Protein AF-A0A963K0D8-F1 (afdb_monomer_lite)

Secondary structure (DSSP, 8-state):
-----SSPPTT-EE-TTSTT-EE---PPSSEE-TTT--EETT--TTTPPPHHHHHHHHTT--

Sequence (62 aa):
IELVVGTPPGGAFTLADVPGVGVVPALAAGDKCGRCWQVLEEVDEAGGLCIRCTGAVGAMAA

Foldseek 3Di:
DDDDDDADDPPFCDDPVDPRDGHDDDDDDAQQALPPRDGDNQADPPNGHHPVRCVVVVVVVD

Radius of gyration: 17.46 Å; chains: 1; bounding box: 38×18×50 Å

Structure (mmCIF, N/CA/C/O backbone):
data_AF-A0A963K0D8-F1
#
_entry.id   AF-A0A963K0D8-F1
#
loop_
_atom_site.group_PDB
_atom_site.id
_atom_site.type_symbol
_atom_site.label_atom_id
_atom_site.label_alt_id
_atom_site.label_comp_id
_atom_site.label_asym_id
_atom_site.label_entity_id
_atom_site.label_seq_id
_atom_site.pdbx_PDB_ins_code
_atom_site.Cartn_x
_atom_site.Cartn_y
_atom_site.Cartn_z
_atom_site.occupancy
_atom_site.B_iso_or_equiv
_atom_site.auth_seq_id
_atom_site.auth_comp_id
_atom_site.auth_asym_id
_atom_site.auth_atom_id
_atom_site.pdbx_PDB_model_num
ATOM 1 N N . ILE A 1 1 ? -3.870 -9.326 2.323 1.00 75.75 1 ILE A N 1
ATOM 2 C CA . ILE A 1 1 ? -4.851 -8.531 3.106 1.00 75.75 1 ILE A CA 1
ATOM 3 C C . ILE A 1 1 ? -5.924 -9.490 3.584 1.00 75.75 1 ILE A C 1
ATOM 5 O O . ILE A 1 1 ? -6.395 -10.280 2.776 1.00 75.75 1 ILE A O 1
ATOM 9 N N . GLU A 1 2 ? -6.255 -9.453 4.870 1.00 86.88 2 GLU A N 1
ATOM 10 C CA . GLU A 1 2 ? -7.269 -10.313 5.484 1.00 86.88 2 GLU A CA 1
ATOM 11 C C . GLU A 1 2 ? -8.535 -9.500 5.779 1.00 86.88 2 GLU A C 1
ATOM 13 O O . GLU A 1 2 ? -8.448 -8.348 6.204 1.00 86.88 2 GLU A O 1
ATOM 18 N N . LEU A 1 3 ? -9.703 -10.096 5.539 1.00 93.19 3 LEU A N 1
ATOM 19 C CA . LEU A 1 3 ? -11.002 -9.535 5.897 1.00 93.19 3 LEU A CA 1
ATOM 20 C C . LEU A 1 3 ? -11.631 -10.426 6.969 1.00 93.19 3 LEU A C 1
ATOM 22 O O . LEU A 1 3 ? -11.832 -11.617 6.736 1.00 93.19 3 LEU A O 1
ATOM 26 N N . VAL A 1 4 ? -11.986 -9.842 8.111 1.00 94.56 4 VAL A N 1
ATOM 27 C CA . VAL A 1 4 ? -12.632 -10.549 9.223 1.00 94.56 4 VAL A CA 1
ATOM 28 C C . VAL A 1 4 ? -14.037 -9.992 9.420 1.00 94.56 4 VAL A C 1
ATOM 30 O O . VAL A 1 4 ? -14.227 -8.779 9.473 1.00 94.56 4 VAL A O 1
ATOM 33 N N . VAL A 1 5 ? -15.031 -10.876 9.527 1.00 95.62 5 VAL A N 1
ATOM 34 C CA . VAL A 1 5 ? -16.424 -10.492 9.791 1.00 95.62 5 VAL A CA 1
ATOM 35 C C . VAL A 1 5 ? -16.650 -10.407 11.299 1.00 95.62 5 VAL A C 1
ATOM 37 O O . VAL A 1 5 ? -16.426 -11.381 12.014 1.00 95.62 5 VAL A O 1
ATOM 40 N N . GLY A 1 6 ? -17.124 -9.259 11.782 1.00 93.88 6 GLY A N 1
ATOM 41 C CA . GLY A 1 6 ? -17.440 -9.045 13.192 1.00 93.88 6 GLY A CA 1
ATOM 42 C C . GLY A 1 6 ? -17.373 -7.574 13.589 1.00 93.88 6 GLY A C 1
ATOM 43 O O . GLY A 1 6 ? -17.230 -6.694 12.743 1.00 93.88 6 GLY A O 1
ATOM 44 N N . THR A 1 7 ? -17.476 -7.308 14.891 1.00 94.88 7 THR A N 1
ATOM 45 C CA . THR A 1 7 ? -17.263 -5.963 15.439 1.00 94.88 7 THR A CA 1
ATOM 46 C C . THR A 1 7 ? -15.806 -5.544 15.222 1.00 94.88 7 THR A C 1
ATOM 48 O O . THR A 1 7 ? -14.915 -6.339 15.538 1.00 94.88 7 THR A O 1
ATOM 51 N N . PRO A 1 8 ? -15.533 -4.315 14.740 1.00 95.12 8 PRO A N 1
ATOM 52 C CA . PRO A 1 8 ? -14.169 -3.821 14.618 1.00 95.12 8 PRO A CA 1
ATOM 53 C C . PRO A 1 8 ? -13.390 -3.951 15.936 1.00 95.12 8 PRO A C 1
ATOM 55 O O . PRO A 1 8 ? -13.935 -3.629 16.998 1.00 95.12 8 PRO A O 1
ATOM 58 N N . PRO A 1 9 ? -12.127 -4.415 15.896 1.00 94.19 9 PRO A N 1
ATOM 59 C CA . PRO A 1 9 ? -11.328 -4.563 17.103 1.00 94.19 9 PRO A CA 1
ATOM 60 C C . PRO A 1 9 ? -11.039 -3.201 17.747 1.00 94.19 9 PRO A C 1
ATOM 62 O O . PRO A 1 9 ? -11.042 -2.157 17.088 1.00 94.19 9 PRO A O 1
ATOM 65 N N . GLY A 1 10 ? -10.754 -3.212 19.051 1.00 94.50 10 GLY A N 1
ATOM 66 C CA . GLY A 1 10 ? -10.376 -2.003 19.782 1.00 94.50 10 GLY A CA 1
ATOM 67 C C . GLY A 1 10 ? -9.145 -1.333 19.164 1.00 94.50 10 GLY A C 1
ATOM 68 O O . GLY A 1 10 ? -8.154 -1.998 18.878 1.00 94.50 10 GLY A O 1
ATOM 69 N N . GLY A 1 11 ? -9.215 -0.016 18.951 1.00 92.88 11 GLY A N 1
ATOM 70 C CA . GLY A 1 11 ? -8.136 0.762 18.332 1.00 92.88 11 GLY A CA 1
ATOM 71 C C . GLY A 1 11 ? -8.123 0.752 16.799 1.00 92.88 11 GLY A C 1
ATOM 72 O O . GLY A 1 11 ? -7.278 1.423 16.210 1.00 92.88 11 GLY A O 1
ATOM 73 N N . ALA A 1 12 ? -9.054 0.048 16.142 1.00 96.75 12 ALA A N 1
ATOM 74 C CA . ALA A 1 12 ? -9.246 0.182 14.702 1.00 96.75 12 ALA A CA 1
ATOM 75 C C . ALA A 1 12 ? -9.649 1.619 14.335 1.00 96.75 12 ALA A C 1
ATOM 77 O O . ALA A 1 12 ? -10.438 2.265 15.030 1.00 96.75 12 ALA A O 1
ATOM 78 N N . PHE A 1 13 ? -9.140 2.103 13.204 1.00 96.75 13 PHE A N 1
ATOM 79 C CA . PHE A 1 13 ? -9.622 3.339 12.605 1.00 96.75 13 PHE A CA 1
ATOM 80 C C . PHE A 1 13 ? -11.051 3.126 12.094 1.00 96.75 13 PHE A C 1
ATOM 82 O O . PHE A 1 13 ? -11.315 2.138 11.409 1.00 96.75 13 PHE A O 1
ATOM 89 N N . THR A 1 14 ? -11.965 4.039 12.419 1.00 96.94 14 THR A N 1
ATOM 90 C CA . THR A 1 14 ? -13.386 3.955 12.046 1.00 96.94 14 THR A CA 1
ATOM 91 C C . THR A 1 14 ? -13.872 5.287 11.484 1.00 96.94 14 THR A C 1
ATOM 93 O O . THR A 1 14 ? -13.306 6.341 11.782 1.00 96.94 14 THR A O 1
ATOM 96 N N . LEU A 1 15 ? -14.919 5.234 10.661 1.00 97.31 15 LEU A N 1
ATOM 97 C CA . LEU A 1 15 ? -15.569 6.403 10.075 1.00 97.31 15 LEU A CA 1
ATOM 98 C C . LEU A 1 15 ? -17.060 6.414 10.435 1.00 97.31 15 LEU A C 1
ATOM 100 O O . LEU A 1 15 ? -17.717 5.374 10.422 1.00 97.31 15 LEU A O 1
ATOM 104 N N . ALA A 1 16 ? -17.597 7.591 10.766 1.00 95.94 16 ALA A N 1
ATOM 105 C CA . ALA A 1 16 ? -18.975 7.738 11.246 1.00 95.94 16 ALA A CA 1
ATOM 106 C C . ALA A 1 16 ? -20.038 7.477 10.162 1.00 95.94 16 ALA A C 1
ATOM 108 O O . ALA A 1 16 ? -21.138 7.028 10.471 1.00 95.94 16 ALA A O 1
ATOM 109 N N . ASP A 1 17 ? -19.711 7.750 8.901 1.00 97.38 17 ASP A N 1
ATOM 110 C CA . ASP A 1 17 ? -20.549 7.515 7.723 1.00 97.38 17 ASP A CA 1
ATOM 111 C C . ASP A 1 17 ? -20.558 6.044 7.267 1.00 97.38 17 ASP A C 1
ATOM 113 O O . ASP A 1 17 ? -21.411 5.664 6.466 1.00 97.38 17 ASP A O 1
ATOM 117 N N . VAL A 1 18 ? -19.672 5.199 7.816 1.00 96.50 18 VAL A N 1
ATOM 118 C CA . VAL A 1 18 ? -19.598 3.758 7.519 1.00 96.50 18 VAL A CA 1
ATOM 119 C C . VAL A 1 18 ? -19.641 2.929 8.816 1.00 96.50 18 VAL A C 1
ATOM 121 O O . VAL A 1 18 ? -18.630 2.361 9.245 1.00 96.50 18 VAL A O 1
ATOM 124 N N . PRO A 1 19 ? -20.808 2.842 9.482 1.00 94.06 19 PRO A N 1
ATOM 125 C CA . PRO A 1 19 ? -20.931 2.153 10.760 1.00 94.06 19 PRO A CA 1
ATOM 126 C C . PRO A 1 19 ? -20.646 0.651 10.633 1.00 94.06 19 PRO A C 1
ATOM 128 O O . PRO A 1 19 ? -21.066 -0.007 9.683 1.00 94.06 19 PRO A O 1
ATOM 131 N N . GLY A 1 20 ? -19.949 0.099 11.627 1.00 94.94 20 GLY A N 1
ATOM 132 C CA . GLY A 1 20 ? -19.594 -1.323 11.677 1.00 94.94 20 GLY A CA 1
ATOM 133 C C . GLY A 1 20 ? -18.338 -1.703 10.886 1.00 94.94 20 GLY A C 1
ATOM 134 O O . GLY A 1 20 ? -17.914 -2.851 10.969 1.00 94.94 20 GLY A O 1
ATOM 135 N N . VAL A 1 21 ? -17.708 -0.760 10.176 1.00 96.50 21 VAL A N 1
ATOM 136 C CA . VAL A 1 21 ? -16.437 -0.980 9.473 1.00 96.50 21 VAL A CA 1
ATOM 137 C C . VAL A 1 21 ? -15.289 -0.351 10.254 1.00 96.50 21 VAL A C 1
ATOM 139 O O . VAL A 1 21 ? -15.364 0.800 10.684 1.00 96.50 21 VAL A O 1
ATOM 142 N N . GLY A 1 22 ? -14.201 -1.103 10.415 1.00 96.88 22 GLY A N 1
ATOM 143 C CA . GLY A 1 22 ? -12.954 -0.582 10.957 1.00 96.88 22 GLY A CA 1
ATOM 144 C C . GLY A 1 22 ? -11.741 -1.175 10.260 1.00 96.88 22 GLY A C 1
ATOM 145 O O . GLY A 1 22 ? -11.790 -2.285 9.731 1.00 96.88 22 GLY A O 1
ATOM 146 N N . VAL A 1 23 ? -10.656 -0.407 10.244 1.00 96.00 23 VAL A N 1
ATOM 147 C CA . VAL A 1 23 ? -9.421 -0.737 9.531 1.00 96.00 23 VAL A CA 1
ATOM 148 C C . VAL A 1 23 ? -8.244 -0.683 10.497 1.00 96.00 23 VAL A C 1
ATOM 150 O O . VAL A 1 23 ? -8.078 0.286 11.237 1.00 96.00 23 VAL A O 1
ATOM 153 N N . VAL A 1 24 ? -7.403 -1.716 10.464 1.00 94.94 24 VAL A N 1
ATOM 154 C CA . VAL A 1 24 ? -6.097 -1.727 11.133 1.00 94.94 24 VAL A CA 1
ATOM 155 C C . VAL A 1 24 ? -5.026 -1.587 10.049 1.00 94.94 24 VAL A C 1
ATOM 157 O O . VAL A 1 24 ? -4.814 -2.536 9.292 1.00 94.94 24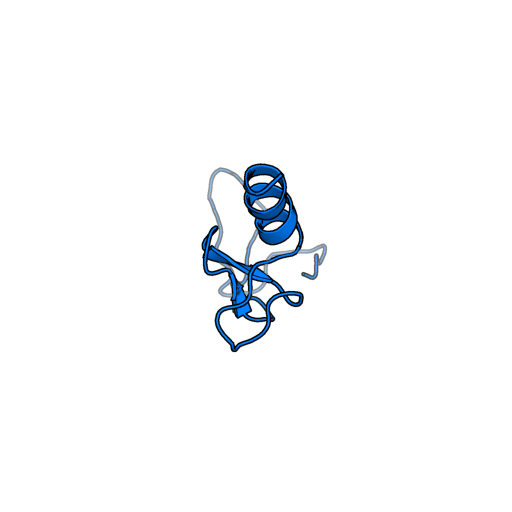 VAL A O 1
ATOM 160 N N . PRO A 1 25 ? -4.388 -0.412 9.899 1.00 93.62 25 PRO A N 1
ATOM 161 C CA . PRO A 1 25 ? -3.359 -0.226 8.887 1.00 93.62 25 PRO A CA 1
ATOM 162 C C . PRO A 1 25 ? -2.097 -1.019 9.244 1.00 93.62 25 PRO A C 1
ATOM 164 O O . PRO A 1 25 ? -1.678 -1.064 10.400 1.00 93.62 25 PRO A O 1
ATOM 167 N N . ALA A 1 26 ? -1.469 -1.603 8.229 1.00 91.75 26 ALA A N 1
ATOM 168 C CA . ALA A 1 26 ? -0.185 -2.283 8.327 1.00 91.75 26 ALA A CA 1
ATOM 169 C C . ALA A 1 26 ? 0.693 -1.891 7.133 1.00 91.75 26 ALA A C 1
ATOM 171 O O . ALA A 1 26 ? 0.186 -1.420 6.110 1.00 91.75 26 ALA A O 1
ATOM 172 N N . LEU A 1 27 ? 2.008 -2.080 7.263 1.00 93.25 27 LEU A N 1
ATOM 173 C CA . LEU A 1 27 ? 2.922 -1.881 6.141 1.00 93.25 27 LEU A CA 1
ATOM 174 C C . LEU A 1 27 ? 2.614 -2.898 5.035 1.00 93.25 27 LEU A C 1
ATOM 176 O O . LEU A 1 27 ? 2.369 -4.074 5.308 1.00 93.25 27 LEU A O 1
ATOM 180 N N . ALA A 1 28 ? 2.618 -2.427 3.790 1.00 92.25 28 ALA A N 1
ATOM 181 C CA . ALA A 1 28 ? 2.520 -3.298 2.627 1.00 92.25 28 ALA A CA 1
ATOM 182 C C . ALA A 1 28 ? 3.791 -4.151 2.491 1.00 92.25 28 ALA A C 1
ATOM 184 O O . ALA A 1 28 ? 4.877 -3.704 2.857 1.00 92.25 28 ALA A O 1
ATOM 185 N N . ALA A 1 29 ? 3.642 -5.365 1.962 1.00 91.50 29 ALA A N 1
ATOM 186 C CA . ALA A 1 29 ? 4.761 -6.253 1.665 1.00 91.50 29 ALA A CA 1
ATOM 187 C C . ALA A 1 29 ? 5.390 -5.929 0.300 1.00 91.50 29 ALA A C 1
ATOM 189 O O . ALA A 1 29 ? 4.693 -5.493 -0.621 1.00 91.50 29 ALA A O 1
ATOM 190 N N . GLY A 1 30 ? 6.692 -6.193 0.179 1.00 92.38 30 GLY A N 1
ATOM 191 C CA . GLY A 1 30 ? 7.484 -5.920 -1.018 1.00 92.38 30 GLY A CA 1
ATOM 192 C C . GLY A 1 30 ? 8.070 -4.512 -1.049 1.00 92.38 30 GLY A C 1
ATOM 193 O O . GLY A 1 30 ? 8.165 -3.842 -0.020 1.00 92.38 30 GLY A O 1
ATOM 194 N N . ASP A 1 31 ? 8.421 -4.060 -2.252 1.00 94.00 31 ASP A N 1
ATOM 195 C CA . ASP A 1 31 ? 9.164 -2.822 -2.465 1.00 94.00 31 ASP A CA 1
ATOM 196 C C . ASP A 1 31 ? 8.404 -1.790 -3.291 1.00 94.00 31 ASP A C 1
ATOM 198 O O . ASP A 1 31 ? 7.471 -2.072 -4.050 1.00 94.00 31 ASP A O 1
ATOM 202 N N . LYS A 1 32 ? 8.810 -0.530 -3.127 1.00 94.31 32 LYS A N 1
ATOM 203 C CA . LYS A 1 32 ? 8.207 0.604 -3.825 1.00 94.31 32 LYS A CA 1
ATOM 204 C C . LYS A 1 32 ? 8.665 0.637 -5.283 1.00 94.31 32 LYS A C 1
ATOM 206 O O . LYS A 1 32 ? 9.816 0.955 -5.567 1.00 94.31 32 LYS A O 1
ATOM 211 N N . CYS A 1 33 ? 7.729 0.471 -6.215 1.00 95.25 33 CYS A N 1
ATOM 212 C CA . CYS A 1 33 ? 7.993 0.660 -7.640 1.00 95.25 33 CYS A CA 1
ATOM 213 C C . CYS A 1 33 ? 8.501 2.082 -7.935 1.00 95.25 33 CYS A C 1
ATOM 215 O O . CYS A 1 33 ? 7.829 3.070 -7.617 1.00 95.25 33 CYS A O 1
ATOM 217 N N . GLY A 1 34 ? 9.627 2.193 -8.648 1.00 93.56 34 GLY A N 1
ATOM 218 C CA . GLY A 1 34 ? 10.246 3.480 -8.989 1.00 93.56 34 GLY A CA 1
ATOM 219 C C . GLY A 1 34 ? 9.401 4.414 -9.872 1.00 93.56 34 GL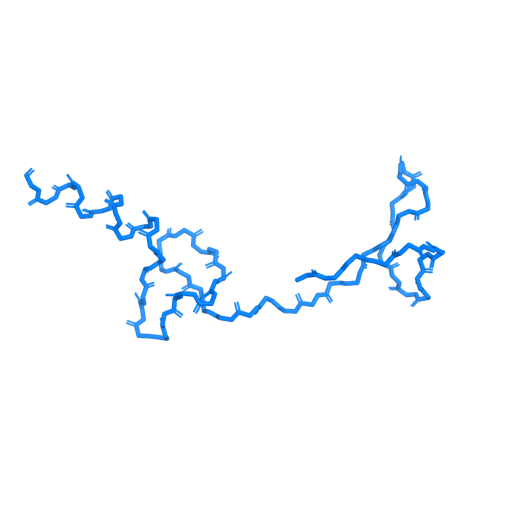Y A C 1
ATOM 220 O O . GLY A 1 34 ? 9.613 5.624 -9.850 1.00 93.56 34 GLY A O 1
ATOM 221 N N . ARG A 1 35 ? 8.413 3.887 -10.616 1.00 93.50 35 ARG A N 1
ATOM 222 C CA . ARG A 1 35 ? 7.577 4.675 -11.547 1.00 93.50 35 ARG A CA 1
ATOM 223 C C . ARG A 1 35 ? 6.219 5.081 -10.980 1.00 93.50 35 ARG A C 1
ATOM 225 O O . ARG A 1 35 ? 5.814 6.221 -11.158 1.00 93.50 35 ARG A O 1
ATOM 232 N N . CYS A 1 36 ? 5.486 4.155 -10.362 1.00 95.94 36 CYS A N 1
ATOM 233 C CA . CYS A 1 36 ? 4.127 4.429 -9.875 1.00 95.94 36 CYS A CA 1
ATOM 234 C C . CYS A 1 36 ? 3.999 4.546 -8.360 1.00 95.94 36 CYS A C 1
ATOM 236 O O . CYS A 1 36 ? 2.904 4.819 -7.876 1.00 95.94 36 CYS A O 1
ATOM 238 N N . TRP A 1 37 ? 5.084 4.280 -7.632 1.00 95.50 37 TRP A N 1
ATOM 239 C CA . TRP A 1 37 ? 5.177 4.369 -6.174 1.00 95.50 37 TRP A CA 1
ATOM 240 C C . TRP A 1 37 ? 4.239 3.450 -5.385 1.00 95.50 37 TRP A C 1
ATOM 242 O O . TRP A 1 37 ? 4.134 3.587 -4.169 1.00 95.50 37 TRP A O 1
ATOM 252 N N . GLN A 1 38 ? 3.597 2.479 -6.036 1.00 95.44 38 GLN A N 1
ATOM 253 C CA . GLN A 1 38 ? 2.935 1.385 -5.326 1.00 95.44 38 GLN A CA 1
ATOM 254 C C . GLN A 1 38 ? 3.991 0.451 -4.724 1.00 95.44 38 GLN A C 1
ATOM 256 O O . GLN A 1 38 ? 5.006 0.187 -5.370 1.00 95.44 38 GLN A O 1
ATOM 261 N N . VAL A 1 39 ? 3.733 -0.043 -3.512 1.00 94.31 39 VAL A N 1
ATOM 262 C CA . VAL A 1 39 ? 4.527 -1.099 -2.868 1.00 94.31 39 VAL A CA 1
ATOM 263 C C . VAL A 1 39 ? 3.924 -2.445 -3.255 1.00 94.31 39 VAL A C 1
ATOM 265 O O . VAL A 1 39 ? 2.724 -2.641 -3.056 1.00 94.31 39 VAL A O 1
ATOM 268 N N . LEU A 1 40 ? 4.715 -3.318 -3.879 1.00 94.56 40 LEU A N 1
ATOM 269 C CA . LEU A 1 40 ? 4.259 -4.601 -4.421 1.00 94.56 40 LEU A CA 1
ATOM 270 C C . LEU A 1 40 ? 5.341 -5.671 -4.231 1.00 94.56 40 LEU A C 1
ATOM 272 O O . LEU A 1 40 ? 6.522 -5.389 -4.409 1.00 94.56 40 LEU A O 1
ATOM 276 N N . GLU A 1 41 ? 4.931 -6.911 -3.959 1.00 92.88 41 GLU A N 1
ATOM 277 C CA . GLU A 1 41 ? 5.841 -8.060 -3.775 1.00 92.88 41 GLU A CA 1
ATOM 278 C C . GLU A 1 41 ? 6.647 -8.418 -5.034 1.00 92.88 41 GLU A C 1
ATOM 280 O O . GLU A 1 41 ? 7.685 -9.060 -4.944 1.00 92.88 41 GLU A O 1
ATOM 285 N N . GLU A 1 42 ? 6.182 -8.001 -6.214 1.00 93.06 42 GLU A N 1
ATOM 286 C CA . GLU A 1 42 ? 6.862 -8.231 -7.497 1.00 93.06 42 GLU A CA 1
ATOM 287 C C . GLU A 1 42 ? 7.992 -7.234 -7.798 1.00 93.06 42 GLU A C 1
ATOM 289 O O . GLU A 1 42 ? 8.667 -7.373 -8.816 1.00 93.06 42 GLU A O 1
ATOM 294 N N . VAL A 1 43 ? 8.159 -6.194 -6.977 1.00 93.62 43 VAL A N 1
ATOM 295 C CA . VAL A 1 43 ? 9.233 -5.210 -7.141 1.00 93.62 43 VAL A CA 1
ATOM 296 C C . VAL A 1 43 ? 10.447 -5.693 -6.359 1.00 93.62 43 VAL A C 1
ATOM 298 O O . VAL A 1 43 ? 10.312 -6.048 -5.194 1.00 93.62 43 VAL A O 1
ATOM 301 N N . ASP A 1 44 ? 11.619 -5.681 -6.991 1.00 80.25 44 ASP A N 1
ATOM 302 C CA . ASP A 1 44 ? 12.892 -5.944 -6.325 1.00 80.25 44 ASP A CA 1
ATOM 303 C C . ASP A 1 44 ? 13.562 -4.650 -5.819 1.00 80.25 44 ASP A C 1
ATOM 305 O O . ASP A 1 44 ? 13.362 -3.547 -6.344 1.00 80.25 44 ASP A O 1
ATOM 309 N N . GLU A 1 45 ? 14.380 -4.789 -4.772 1.00 68.75 45 GLU A N 1
ATOM 310 C CA . GLU A 1 45 ? 15.036 -3.680 -4.062 1.00 68.75 45 GLU A CA 1
ATOM 311 C C . GLU A 1 45 ? 15.977 -2.839 -4.956 1.00 68.75 45 GLU A C 1
ATOM 313 O O . GLU A 1 45 ? 16.305 -1.696 -4.629 1.00 68.75 45 GLU A O 1
ATOM 318 N N . ALA A 1 46 ? 16.396 -3.351 -6.119 1.00 67.25 46 ALA A N 1
ATOM 319 C CA . ALA A 1 46 ? 17.392 -2.729 -6.996 1.00 67.25 46 ALA A CA 1
ATOM 320 C C . ALA A 1 46 ? 16.812 -1.647 -7.935 1.00 67.25 46 ALA A C 1
ATOM 322 O O . ALA A 1 46 ? 17.233 -1.511 -9.085 1.00 67.25 46 ALA A O 1
ATOM 323 N N . GLY A 1 47 ? 15.845 -0.855 -7.458 1.00 62.84 47 GLY A N 1
ATOM 324 C CA . GLY A 1 47 ? 15.171 0.158 -8.278 1.00 62.84 47 GLY A CA 1
ATOM 325 C C . GLY A 1 47 ? 14.201 -0.443 -9.298 1.00 62.84 47 GLY A C 1
ATOM 326 O O . GLY A 1 47 ? 13.933 0.176 -10.334 1.00 62.84 47 GLY A O 1
ATOM 327 N N . GLY A 1 48 ? 13.677 -1.633 -8.996 1.00 86.56 48 GLY A N 1
ATOM 3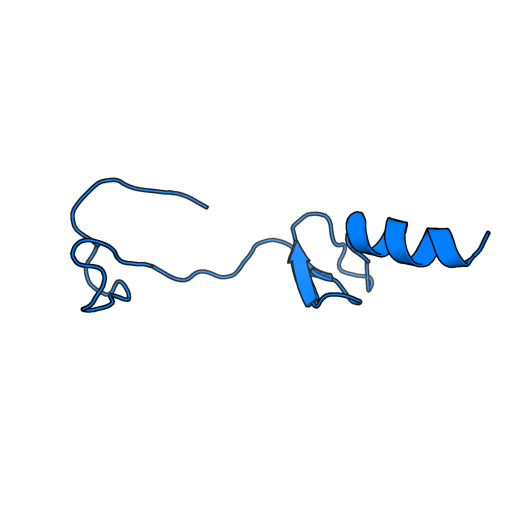28 C CA . GLY A 1 48 ? 12.774 -2.384 -9.845 1.00 86.56 48 GLY A CA 1
ATOM 329 C C . GLY A 1 48 ? 11.505 -1.627 -10.231 1.00 86.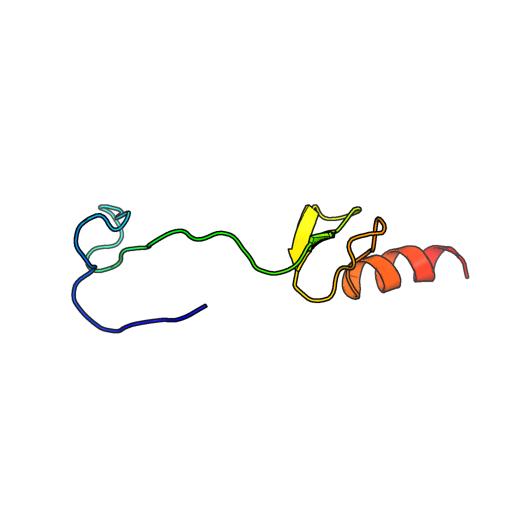56 48 GLY A C 1
ATOM 330 O O . GLY A 1 48 ? 10.965 -0.763 -9.522 1.00 86.56 48 GLY A O 1
ATOM 331 N N . LEU A 1 49 ? 10.987 -1.983 -11.402 1.00 93.12 49 LEU A N 1
ATOM 332 C CA . LEU A 1 49 ? 9.657 -1.593 -11.842 1.00 93.12 49 LEU A CA 1
ATOM 333 C C . LEU A 1 49 ? 8.709 -2.775 -11.661 1.00 93.12 49 LEU A C 1
ATOM 335 O O . LEU 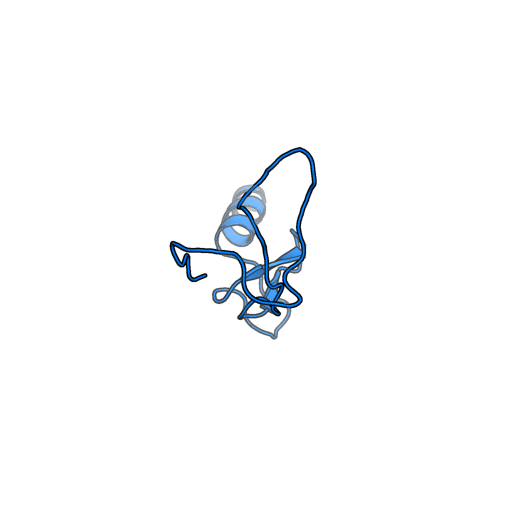A 1 49 ? 9.056 -3.909 -11.970 1.00 93.12 49 LEU A O 1
ATOM 339 N N . CYS A 1 50 ? 7.483 -2.495 -11.216 1.00 95.31 50 CYS A N 1
ATOM 340 C CA . CYS A 1 50 ? 6.431 -3.503 -11.210 1.00 95.31 50 CYS A CA 1
ATOM 341 C C . CYS A 1 50 ? 6.098 -3.935 -12.647 1.00 95.31 50 CYS A C 1
ATOM 343 O O . CYS A 1 50 ? 6.317 -3.169 -13.594 1.00 95.31 50 CYS A O 1
ATOM 345 N N . ILE A 1 51 ? 5.510 -5.118 -12.818 1.00 93.62 51 ILE A N 1
ATOM 346 C CA . ILE A 1 51 ? 5.237 -5.754 -14.117 1.00 93.62 51 ILE A CA 1
ATOM 347 C C . ILE A 1 51 ? 4.464 -4.798 -15.034 1.00 93.62 51 ILE A C 1
ATOM 349 O O . ILE A 1 51 ? 4.803 -4.617 -16.206 1.00 93.62 51 ILE A O 1
ATOM 353 N N . ARG A 1 52 ? 3.471 -4.091 -14.477 1.00 95.25 52 ARG A N 1
ATOM 354 C CA . ARG A 1 52 ? 2.701 -3.065 -15.196 1.00 95.25 52 ARG A CA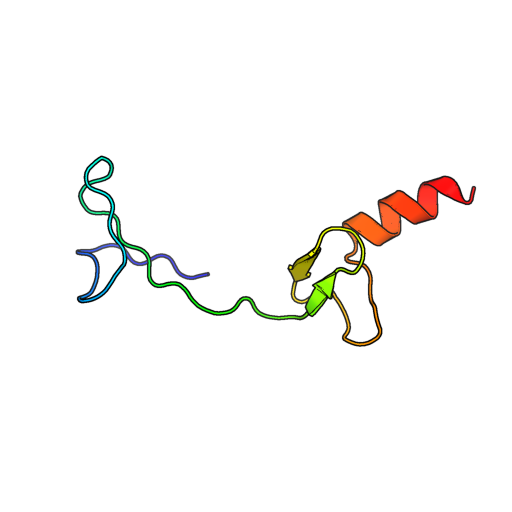 1
ATOM 355 C C . ARG A 1 52 ? 3.586 -1.931 -15.714 1.00 95.25 52 ARG A C 1
ATOM 357 O O . ARG A 1 52 ? 3.417 -1.467 -16.841 1.00 95.25 52 ARG A O 1
ATOM 364 N N . CYS A 1 53 ? 4.475 -1.418 -14.868 1.00 95.06 53 CYS A N 1
ATOM 365 C CA . CYS A 1 53 ? 5.335 -0.294 -15.214 1.00 95.06 53 CYS A CA 1
ATOM 366 C C . CYS A 1 53 ? 6.409 -0.698 -16.221 1.00 95.06 53 CYS A C 1
ATOM 368 O O . CYS A 1 53 ? 6.640 0.081 -17.141 1.00 95.06 53 CYS A O 1
ATOM 370 N N . THR A 1 54 ? 6.974 -1.901 -16.104 1.00 93.12 54 THR A N 1
ATOM 371 C CA . THR A 1 54 ? 7.883 -2.493 -17.094 1.00 93.12 54 THR A CA 1
ATOM 372 C C . THR A 1 54 ? 7.215 -2.591 -18.463 1.00 93.12 54 THR A C 1
ATOM 374 O O . THR A 1 54 ? 7.767 -2.094 -19.441 1.00 93.12 54 THR A O 1
ATOM 377 N N . GLY A 1 55 ? 5.991 -3.127 -18.540 1.00 92.38 55 GLY A N 1
ATOM 378 C CA . GLY A 1 55 ? 5.243 -3.196 -19.801 1.00 92.38 55 GLY A CA 1
ATOM 379 C C . GLY A 1 55 ? 4.959 -1.818 -20.410 1.00 92.38 55 GLY A C 1
ATOM 380 O O . GLY A 1 55 ? 5.138 -1.613 -21.608 1.00 92.38 55 GLY A O 1
ATOM 381 N N . ALA A 1 56 ? 4.577 -0.845 -19.581 1.00 93.50 56 ALA A N 1
ATOM 382 C CA . ALA A 1 56 ? 4.247 0.500 -20.045 1.00 93.50 56 ALA A CA 1
ATOM 383 C C . ALA A 1 56 ? 5.446 1.265 -20.629 1.00 93.50 56 ALA A C 1
ATOM 385 O O . ALA A 1 56 ? 5.271 2.008 -21.590 1.00 93.50 56 ALA A O 1
ATOM 386 N N . VAL A 1 57 ? 6.641 1.121 -20.045 1.00 91.19 57 VAL A N 1
ATOM 387 C CA . VAL A 1 57 ? 7.846 1.808 -20.546 1.00 91.19 57 VAL A CA 1
ATOM 388 C C . VAL A 1 57 ? 8.559 1.010 -21.634 1.00 91.19 57 VAL A C 1
ATOM 390 O O . VAL A 1 57 ? 9.114 1.610 -22.547 1.00 91.19 57 VAL A O 1
ATOM 393 N N . GLY A 1 58 ? 8.490 -0.325 -21.598 1.00 84.25 58 GLY A N 1
ATOM 394 C CA . GLY A 1 58 ? 9.032 -1.186 -22.651 1.00 84.25 58 GLY A CA 1
ATOM 395 C C . GLY A 1 58 ? 8.348 -0.965 -24.002 1.00 84.25 58 GLY A C 1
ATOM 396 O O . GLY A 1 58 ? 9.016 -0.955 -25.030 1.00 84.25 58 GLY A O 1
ATOM 397 N N . ALA A 1 59 ? 7.041 -0.684 -24.004 1.00 71.81 59 ALA A N 1
ATOM 398 C CA . ALA A 1 59 ? 6.284 -0.372 -25.218 1.00 71.81 59 ALA A CA 1
ATOM 399 C C . ALA A 1 59 ? 6.712 0.935 -25.919 1.00 71.81 59 ALA A C 1
ATOM 401 O O . ALA A 1 59 ? 6.352 1.141 -27.072 1.00 71.81 59 ALA A O 1
ATOM 402 N N . MET A 1 60 ? 7.462 1.819 -25.249 1.00 63.56 60 MET A N 1
ATOM 403 C CA . MET A 1 60 ? 7.963 3.065 -25.845 1.00 63.56 60 MET A CA 1
ATOM 404 C C . MET A 1 60 ? 9.317 2.915 -26.552 1.00 63.56 60 MET A C 1
ATOM 406 O O . MET A 1 60 ? 9.749 3.850 -27.222 1.00 63.56 60 MET A O 1
ATOM 410 N N . ALA A 1 61 ? 10.004 1.784 -26.373 1.00 57.88 61 ALA A N 1
ATOM 411 C CA . ALA A 1 61 ? 11.334 1.534 -26.930 1.00 57.88 61 ALA A CA 1
ATOM 412 C C . ALA A 1 61 ? 11.312 0.725 -28.246 1.00 57.88 61 ALA A C 1
ATOM 414 O O . ALA A 1 61 ? 12.378 0.327 -28.716 1.00 57.88 61 ALA A O 1
ATOM 415 N N . ALA A 1 62 ? 10.124 0.467 -28.807 1.00 49.91 62 ALA A N 1
ATOM 416 C CA . ALA A 1 62 ? 9.904 -0.308 -30.031 1.00 49.91 62 ALA A CA 1
ATOM 417 C C . ALA A 1 62 ? 9.489 0.578 -31.212 1.00 49.91 62 ALA A C 1
ATOM 419 O O . ALA A 1 62 ? 8.702 1.526 -30.988 1.00 49.91 62 ALA A O 1
#

pLDDT: mean 89.98, std 10.51, range [49.91, 97.38]